Protein AF-A0A2I0TJ57-F1 (afdb_monomer_lite)

pLDDT: mean 82.29, std 13.78, range [36.12, 95.81]

Radius of gyration: 28.77 Å; chains: 1; bounding box: 42×38×89 Å

Structure (mmCIF, N/CA/C/O backbone):
data_AF-A0A2I0TJ57-F1
#
_entry.id   AF-A0A2I0TJ57-F1
#
loop_
_atom_site.group_PDB
_atom_site.id
_atom_site.type_symbol
_atom_site.label_atom_id
_atom_site.label_alt_id
_atom_site.label_comp_id
_atom_site.label_asym_id
_atom_site.label_entity_id
_atom_site.label_seq_id
_atom_site.pdbx_PDB_ins_code
_atom_site.Cartn_x
_atom_site.Cartn_y
_atom_site.Cartn_z
_atom_site.occupancy
_atom_site.B_iso_or_equiv
_atom_site.auth_seq_id
_atom_site.auth_comp_id
_atom_site.auth_asym_id
_atom_site.auth_atom_id
_atom_site.pdbx_PDB_model_num
ATOM 1 N N . MET A 1 1 ? 19.981 -22.351 -11.210 1.00 50.44 1 MET A N 1
ATOM 2 C CA . MET A 1 1 ? 18.811 -22.801 -10.422 1.00 50.44 1 MET A CA 1
ATOM 3 C C . MET A 1 1 ? 18.042 -21.559 -10.002 1.00 50.44 1 MET A C 1
ATOM 5 O O . MET A 1 1 ? 18.719 -20.592 -9.661 1.00 50.44 1 MET A O 1
ATOM 9 N N . PRO A 1 2 ? 16.700 -21.499 -10.079 1.00 77.88 2 PRO A N 1
ATOM 10 C CA . PRO A 1 2 ? 15.999 -20.382 -9.454 1.00 77.88 2 PRO A CA 1
ATOM 11 C C . PRO A 1 2 ? 16.329 -20.376 -7.952 1.00 77.88 2 PRO A C 1
ATOM 13 O O . PRO A 1 2 ? 16.478 -21.439 -7.348 1.00 77.88 2 PRO A O 1
ATOM 16 N N . GLY A 1 3 ? 16.546 -19.184 -7.391 1.00 79.81 3 GLY A N 1
ATOM 17 C CA . GLY A 1 3 ? 16.923 -19.010 -5.988 1.00 79.81 3 GLY A CA 1
ATOM 18 C C . GLY A 1 3 ? 15.803 -19.428 -5.031 1.00 79.81 3 GLY A C 1
ATOM 19 O O . GLY A 1 3 ? 14.625 -19.406 -5.386 1.00 79.81 3 GLY A O 1
ATOM 20 N N . SER A 1 4 ? 16.169 -19.810 -3.808 1.00 82.50 4 SER A N 1
ATOM 21 C CA . SER A 1 4 ? 15.222 -20.106 -2.728 1.00 82.50 4 SER A CA 1
ATOM 22 C C . SER A 1 4 ? 14.415 -18.861 -2.335 1.00 82.50 4 SER A C 1
ATOM 24 O O . SER A 1 4 ? 14.974 -17.772 -2.199 1.00 82.50 4 SER A O 1
ATOM 26 N N . LEU A 1 5 ? 13.108 -19.021 -2.111 1.00 84.62 5 LEU A N 1
ATOM 27 C CA . LEU A 1 5 ? 12.222 -17.936 -1.681 1.00 84.62 5 LEU A CA 1
ATOM 28 C C . LEU A 1 5 ? 12.534 -17.520 -0.235 1.00 84.62 5 LEU A C 1
ATOM 30 O O . LEU A 1 5 ? 12.363 -18.314 0.684 1.00 84.62 5 LEU A O 1
ATOM 34 N N . GLN A 1 6 ? 12.934 -16.264 -0.026 1.00 83.81 6 GLN A N 1
ATOM 35 C CA . GLN A 1 6 ? 13.151 -15.704 1.315 1.00 83.81 6 GLN A CA 1
ATOM 36 C C . GLN A 1 6 ? 11.822 -15.262 1.942 1.00 83.81 6 GLN A C 1
ATOM 38 O O . GLN A 1 6 ? 11.277 -14.221 1.573 1.00 83.81 6 GLN A O 1
ATOM 43 N N . VAL A 1 7 ? 11.274 -16.069 2.847 1.00 89.19 7 VAL A N 1
ATOM 44 C CA . VAL A 1 7 ? 10.024 -15.792 3.577 1.00 89.19 7 VAL A CA 1
ATOM 45 C C . VAL A 1 7 ? 10.370 -15.248 4.973 1.00 89.19 7 VAL A C 1
ATOM 47 O O . VAL A 1 7 ? 11.334 -15.739 5.562 1.00 89.19 7 VAL A O 1
ATOM 50 N N . PRO A 1 8 ? 9.635 -14.247 5.496 1.00 89.38 8 PRO A N 1
ATOM 51 C CA . PRO A 1 8 ? 9.823 -13.759 6.866 1.00 89.38 8 PRO A CA 1
ATOM 52 C C . PRO A 1 8 ? 9.559 -14.851 7.917 1.00 89.38 8 PRO A C 1
ATOM 54 O O . PRO A 1 8 ? 8.902 -15.857 7.634 1.00 89.38 8 PRO A O 1
ATOM 57 N N . SER A 1 9 ? 10.072 -14.650 9.133 1.00 91.62 9 SER A N 1
ATOM 58 C CA . SER A 1 9 ? 9.814 -15.545 10.266 1.00 91.62 9 SER A CA 1
ATOM 59 C C . SER A 1 9 ? 8.370 -15.415 10.767 1.00 91.62 9 SER A C 1
ATOM 61 O O . SER A 1 9 ? 7.706 -14.403 10.546 1.00 91.62 9 SER A O 1
ATOM 63 N N . LEU A 1 10 ? 7.879 -16.443 11.467 1.00 88.12 10 LEU A N 1
ATOM 64 C CA . LEU A 1 10 ? 6.530 -16.437 12.051 1.00 88.12 10 LEU A CA 1
ATOM 65 C C . LEU A 1 10 ? 6.354 -15.320 13.088 1.00 88.12 10 LEU A C 1
ATOM 67 O O . LEU A 1 10 ? 5.301 -14.698 13.141 1.00 88.12 10 LEU A O 1
ATOM 71 N N . GLU A 1 11 ? 7.406 -15.028 13.850 1.00 88.88 11 GLU A N 1
ATOM 72 C CA . GLU A 1 11 ? 7.432 -13.957 14.851 1.00 88.88 11 GLU A CA 1
ATOM 73 C C . GLU A 1 11 ? 7.232 -12.570 14.229 1.00 88.88 11 GLU A C 1
ATOM 75 O O . GLU A 1 11 ? 6.608 -11.706 14.831 1.00 88.88 11 GLU A O 1
ATOM 80 N N . GLU A 1 12 ? 7.725 -12.340 13.006 1.00 85.62 12 GLU A N 1
ATOM 81 C CA . GLU A 1 12 ? 7.520 -11.061 12.320 1.00 85.62 12 GLU A CA 1
ATOM 82 C C . GLU A 1 12 ? 6.064 -10.872 11.861 1.00 85.62 12 GLU A C 1
ATOM 84 O O . GLU A 1 12 ? 5.598 -9.737 11.695 1.00 85.62 12 GLU A O 1
ATOM 89 N N . LEU A 1 13 ? 5.358 -11.982 11.645 1.00 88.50 13 LEU A N 1
ATOM 90 C CA . LEU A 1 13 ? 3.985 -12.008 11.159 1.00 88.50 13 LEU A CA 1
ATOM 91 C C . LEU A 1 13 ? 2.948 -11.987 12.287 1.00 88.50 13 LEU A C 1
ATOM 93 O O . LEU A 1 13 ? 1.782 -11.707 12.014 1.00 88.50 13 LEU A O 1
ATOM 97 N N . ASP A 1 14 ? 3.363 -12.265 13.524 1.00 89.75 14 ASP A N 1
ATOM 98 C CA . ASP A 1 14 ? 2.492 -12.244 14.694 1.00 89.75 14 ASP A CA 1
ATOM 99 C C . ASP A 1 14 ? 2.137 -10.795 15.058 1.00 89.75 14 ASP A C 1
ATOM 101 O O . ASP A 1 14 ? 2.957 -10.011 15.542 1.00 89.75 14 ASP A O 1
ATOM 105 N N . VAL A 1 15 ? 0.903 -10.401 14.747 1.00 90.38 15 VAL A N 1
ATOM 106 C CA . VAL A 1 15 ? 0.368 -9.064 15.013 1.00 90.38 15 VAL A CA 1
ATOM 107 C C . VAL A 1 15 ? -1.047 -9.221 15.554 1.00 90.38 15 VAL A C 1
ATOM 109 O O . VAL A 1 15 ? -1.806 -10.064 15.088 1.00 90.38 15 VAL A O 1
ATOM 112 N N . GLN A 1 16 ? -1.426 -8.378 16.516 1.00 88.62 16 GLN A N 1
ATOM 113 C CA . GLN A 1 16 ? -2.765 -8.399 17.104 1.00 88.62 16 GLN A CA 1
ATOM 114 C C . GLN A 1 16 ? -3.855 -8.212 16.040 1.00 88.62 16 GLN A C 1
ATOM 116 O O . GLN A 1 16 ? -3.903 -7.182 15.377 1.00 88.62 16 GLN A O 1
ATOM 121 N N . GLU A 1 17 ? -4.751 -9.183 15.893 1.00 88.25 17 GLU A N 1
ATOM 122 C CA . GLU A 1 17 ? -5.817 -9.135 14.891 1.00 88.25 17 GLU A CA 1
ATOM 123 C C . GLU A 1 17 ? -6.991 -8.233 15.305 1.00 88.25 17 GLU A C 1
ATOM 125 O O . GLU A 1 17 ? -7.325 -8.093 16.485 1.00 88.25 17 GLU A O 1
ATOM 130 N N . VAL A 1 18 ? -7.678 -7.662 14.311 1.00 86.12 18 VAL A N 1
ATOM 131 C CA . VAL A 1 18 ? -8.936 -6.932 14.511 1.00 86.12 18 VAL A CA 1
ATOM 132 C C . VAL A 1 18 ? -10.098 -7.929 14.485 1.00 86.12 18 VAL A C 1
ATOM 134 O O . VAL A 1 18 ? -10.654 -8.242 13.432 1.00 86.12 18 VAL A O 1
ATOM 137 N N . THR A 1 19 ? -10.478 -8.446 15.652 1.00 83.88 19 THR A N 1
ATOM 138 C CA . THR A 1 19 ? -11.520 -9.477 15.794 1.00 83.88 19 THR A CA 1
ATOM 139 C C . T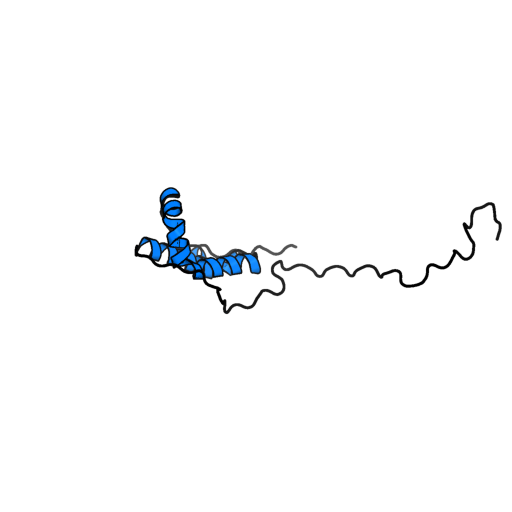HR A 1 19 ? -12.936 -8.888 15.743 1.00 83.88 19 THR A C 1
ATOM 141 O O . THR A 1 19 ? -13.660 -8.868 16.739 1.00 83.88 19 THR A O 1
ATOM 144 N N . VAL A 1 20 ? -13.347 -8.377 14.585 1.00 83.06 20 VAL A N 1
ATOM 145 C CA . VAL A 1 20 ? -14.693 -7.827 14.350 1.00 83.06 20 VAL A CA 1
ATOM 146 C C . VAL A 1 20 ? -15.358 -8.505 13.156 1.00 83.06 20 VAL A C 1
ATOM 148 O O . VAL A 1 20 ? -14.696 -8.992 12.241 1.00 83.06 20 VAL A O 1
ATOM 151 N N . SER A 1 21 ? -16.691 -8.538 13.142 1.00 85.38 21 SER A N 1
ATOM 152 C CA . SER A 1 21 ? -17.426 -9.097 12.009 1.00 85.38 21 SER A CA 1
ATOM 153 C C . SER A 1 21 ? -17.362 -8.173 10.787 1.00 85.38 21 SER A C 1
ATOM 155 O O . SER A 1 21 ? -17.220 -6.951 10.895 1.00 85.38 21 SER A O 1
ATOM 157 N N . SER A 1 22 ? -17.535 -8.750 9.597 1.00 86.06 22 SER A N 1
ATOM 158 C CA . SER A 1 22 ? -17.573 -7.993 8.339 1.00 86.06 22 SER A CA 1
ATOM 159 C C . SER A 1 22 ? -18.683 -6.936 8.312 1.00 86.06 22 SER A C 1
ATOM 161 O O . SER A 1 22 ? -18.507 -5.878 7.709 1.00 86.06 22 SER A O 1
ATOM 163 N N . ALA A 1 23 ? -19.806 -7.185 8.997 1.00 81.31 23 ALA A N 1
ATOM 164 C CA . ALA A 1 23 ? -20.901 -6.228 9.132 1.00 81.31 23 ALA A CA 1
ATOM 165 C C . ALA A 1 23 ? -20.472 -4.966 9.898 1.00 81.31 23 ALA A C 1
ATOM 167 O O . ALA A 1 23 ? -20.749 -3.855 9.446 1.00 81.31 23 ALA A O 1
ATOM 168 N N . VAL A 1 24 ? -19.745 -5.131 11.011 1.00 82.00 24 VAL A N 1
ATOM 169 C CA . VAL A 1 24 ? -19.231 -4.012 11.819 1.00 82.00 24 VAL A CA 1
ATOM 170 C C . VAL A 1 24 ? -18.189 -3.218 11.036 1.00 82.00 24 VAL A C 1
ATOM 172 O O . VAL A 1 24 ? -18.281 -1.994 10.967 1.00 82.00 24 VAL A O 1
ATOM 175 N N . LEU A 1 25 ? -17.254 -3.900 10.368 1.00 85.31 25 LEU A N 1
ATOM 176 C CA . LEU A 1 25 ? -16.260 -3.244 9.510 1.00 85.31 25 LEU A CA 1
ATOM 177 C C . LEU A 1 25 ? -16.912 -2.436 8.394 1.00 85.31 25 LEU A C 1
ATOM 179 O O . LEU A 1 25 ? -16.512 -1.305 8.142 1.00 85.31 25 LEU A O 1
ATOM 183 N N . LYS A 1 26 ? -17.933 -2.996 7.739 1.00 88.12 26 LYS A N 1
ATOM 184 C CA . LYS A 1 26 ? -18.628 -2.314 6.647 1.00 88.12 26 LYS A CA 1
ATOM 185 C C . LYS A 1 26 ? -19.387 -1.083 7.134 1.00 88.12 26 LYS A C 1
ATOM 187 O O . LYS A 1 26 ? -19.336 -0.055 6.467 1.00 88.12 26 LYS A O 1
ATOM 192 N N . ALA A 1 27 ? -20.046 -1.167 8.289 1.00 84.62 27 ALA A N 1
ATOM 193 C CA . ALA A 1 27 ? -20.720 -0.021 8.895 1.00 84.62 27 ALA A CA 1
ATOM 194 C C . ALA A 1 27 ? -19.722 1.084 9.283 1.00 84.62 27 ALA A C 1
ATOM 196 O O . ALA A 1 27 ? -19.977 2.264 9.057 1.00 84.62 27 ALA A O 1
ATOM 197 N N . ALA A 1 28 ? -18.556 0.701 9.806 1.00 84.62 28 ALA A N 1
ATOM 198 C CA . ALA A 1 28 ? -17.519 1.635 10.221 1.00 84.62 28 ALA A CA 1
ATOM 199 C C . ALA A 1 28 ? -16.622 2.136 9.074 1.00 84.62 28 ALA A C 1
ATOM 201 O O . ALA A 1 28 ? -15.887 3.101 9.269 1.00 84.62 28 ALA A O 1
ATOM 202 N N . ALA A 1 29 ? -16.678 1.525 7.884 1.00 88.81 29 ALA A N 1
ATOM 203 C CA . ALA A 1 29 ? -15.739 1.759 6.783 1.00 88.81 29 ALA A CA 1
ATOM 204 C C . ALA A 1 29 ? -15.616 3.235 6.382 1.00 88.81 29 ALA A C 1
ATOM 206 O O . ALA A 1 29 ? -14.513 3.712 6.120 1.00 88.81 29 ALA A O 1
ATOM 207 N N . HIS A 1 30 ? -16.732 3.970 6.374 1.00 87.62 30 HIS A N 1
ATOM 208 C CA . HIS A 1 30 ? -16.735 5.396 6.046 1.00 87.62 30 HIS A CA 1
ATOM 209 C C . HIS A 1 30 ? -15.946 6.230 7.066 1.00 87.62 30 HIS A C 1
ATOM 211 O O . HIS A 1 30 ? -15.159 7.090 6.677 1.00 87.62 30 HIS A O 1
ATOM 217 N N . HIS A 1 31 ? -16.112 5.946 8.359 1.00 85.62 31 HIS A N 1
ATOM 218 C CA . HIS A 1 31 ? -15.424 6.658 9.439 1.00 85.62 31 HIS A CA 1
ATOM 219 C C . HIS A 1 31 ? -13.968 6.208 9.590 1.00 85.62 31 HIS A C 1
ATOM 221 O O . HIS A 1 31 ? -13.068 7.024 9.794 1.00 85.62 31 HIS A O 1
ATOM 227 N N . TYR A 1 32 ? -13.724 4.913 9.418 1.00 88.25 32 TYR A N 1
ATOM 228 C CA . TYR A 1 32 ? -12.389 4.337 9.424 1.00 88.25 32 TYR A CA 1
ATOM 229 C C . TYR A 1 32 ? -11.532 4.912 8.292 1.00 88.25 32 TYR A C 1
ATOM 231 O O . TYR A 1 32 ? -10.405 5.347 8.523 1.00 88.25 32 TYR A O 1
ATOM 239 N N . GLY A 1 33 ? -12.092 4.987 7.080 1.00 88.50 33 GLY A N 1
ATOM 240 C CA . GLY A 1 33 ? -11.411 5.552 5.920 1.00 88.50 33 GLY A CA 1
ATOM 241 C C . GLY A 1 33 ? -11.005 7.009 6.124 1.00 88.50 33 GLY A C 1
ATOM 242 O O . GLY A 1 33 ? -9.948 7.406 5.651 1.00 88.50 33 GLY A O 1
ATOM 243 N N . SER A 1 34 ? -11.793 7.791 6.867 1.00 84.44 34 SER A N 1
ATOM 244 C CA . SER A 1 34 ? -11.439 9.177 7.172 1.00 84.44 34 SER A CA 1
ATOM 245 C C . SER A 1 34 ? -10.372 9.349 8.250 1.00 84.44 34 SER A C 1
ATOM 247 O O . SER A 1 34 ? -9.532 10.233 8.121 1.00 84.44 34 SER A O 1
ATOM 249 N N . GLN A 1 35 ? -10.395 8.533 9.306 1.00 85.75 35 GLN A N 1
ATOM 250 C CA . GLN A 1 35 ? -9.467 8.689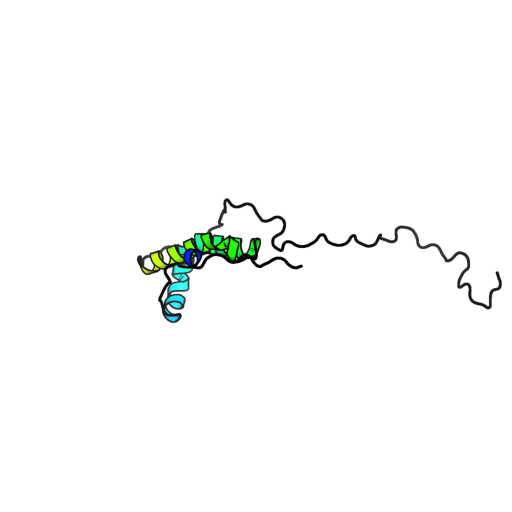 10.433 1.00 85.75 35 GLN A CA 1
ATOM 251 C C . GLN A 1 35 ? -8.114 8.030 10.150 1.00 85.75 35 GLN A C 1
ATOM 253 O O . GLN A 1 35 ? -7.063 8.593 10.447 1.00 85.75 35 GLN A O 1
ATOM 258 N N . CYS A 1 36 ? -8.136 6.862 9.510 1.00 90.75 36 CYS A N 1
ATOM 259 C CA . CYS A 1 36 ? -6.946 6.086 9.176 1.00 90.75 36 CYS A CA 1
ATOM 260 C C . CYS A 1 36 ? -6.491 6.291 7.721 1.00 90.75 36 CYS A C 1
ATOM 262 O O . CYS A 1 36 ? -5.794 5.440 7.172 1.00 90.75 36 CYS A O 1
ATOM 264 N N . ASP A 1 37 ? -6.861 7.405 7.077 1.00 91.06 37 ASP A N 1
ATOM 265 C CA . ASP A 1 37 ? -6.560 7.671 5.660 1.00 91.06 37 ASP A CA 1
ATOM 266 C C . ASP A 1 37 ? -5.054 7.599 5.364 1.00 91.06 37 ASP A C 1
ATOM 268 O O . ASP A 1 37 ? -4.618 6.922 4.433 1.00 91.06 37 ASP A O 1
ATOM 272 N N . ARG A 1 38 ? -4.244 8.253 6.206 1.00 90.81 38 ARG A N 1
ATOM 273 C CA . ARG A 1 38 ? -2.790 8.342 6.032 1.00 90.81 38 ARG A CA 1
ATOM 274 C C . ARG A 1 38 ? -2.100 6.968 6.042 1.00 90.81 38 ARG A C 1
ATOM 276 O O . ARG A 1 38 ? -1.553 6.610 5.001 1.00 90.81 38 ARG A O 1
ATOM 283 N N . PRO A 1 39 ? -2.147 6.167 7.129 1.00 93.81 39 PRO A N 1
ATOM 284 C CA . PRO A 1 39 ? -1.468 4.867 7.153 1.00 93.81 39 PRO A CA 1
ATOM 285 C C . PRO A 1 39 ? -1.998 3.909 6.075 1.00 93.81 39 PRO A C 1
ATOM 287 O O . PRO A 1 39 ? -1.223 3.174 5.464 1.00 93.81 39 PRO A O 1
ATOM 290 N N . ASN A 1 40 ? -3.302 3.959 5.771 1.00 93.94 40 ASN A N 1
ATOM 291 C CA . ASN A 1 40 ? -3.893 3.135 4.717 1.00 93.94 40 ASN A CA 1
ATOM 292 C C . ASN A 1 40 ? -3.341 3.484 3.334 1.00 93.94 40 ASN A C 1
ATOM 294 O O . ASN A 1 40 ? -2.961 2.594 2.574 1.00 93.94 40 ASN A O 1
ATOM 298 N N . LYS A 1 41 ? -3.259 4.773 2.998 1.00 94.25 41 LYS A N 1
ATOM 299 C CA . LYS A 1 41 ? -2.705 5.214 1.716 1.00 94.25 41 LYS A CA 1
ATOM 300 C C . LYS A 1 41 ? -1.218 4.908 1.591 1.00 94.25 41 LYS A C 1
ATOM 302 O O . LYS A 1 41 ? -0.808 4.499 0.513 1.00 94.25 41 LYS A O 1
ATOM 307 N N . GLU A 1 42 ? -0.425 5.040 2.655 1.00 93.62 42 GLU A N 1
ATOM 308 C CA . GLU A 1 42 ? 1.010 4.693 2.632 1.00 93.62 42 GLU A CA 1
ATOM 309 C C . GLU A 1 42 ? 1.242 3.203 2.395 1.00 93.62 42 GLU A C 1
ATOM 311 O O . GLU A 1 42 ? 2.123 2.822 1.619 1.00 93.62 42 GLU A O 1
ATOM 316 N N . PHE A 1 43 ? 0.430 2.353 3.027 1.00 95.81 43 PHE A N 1
ATOM 317 C CA . PHE A 1 43 ? 0.463 0.916 2.787 1.00 95.81 43 PHE A CA 1
ATOM 318 C C . PHE A 1 43 ? 0.058 0.578 1.351 1.00 95.81 43 PHE A C 1
ATOM 320 O O . PHE A 1 43 ? 0.728 -0.212 0.683 1.00 95.81 43 PHE A O 1
ATOM 327 N N . MET A 1 44 ? -1.014 1.198 0.849 1.00 94.12 44 MET A N 1
ATOM 328 C CA . MET A 1 44 ? -1.467 0.966 -0.520 1.00 94.12 44 MET A CA 1
ATOM 329 C C . MET A 1 44 ? -0.433 1.448 -1.540 1.00 94.12 44 MET A C 1
ATOM 331 O O . MET A 1 44 ? -0.129 0.699 -2.463 1.00 94.12 44 MET A O 1
ATOM 335 N N . LEU A 1 45 ? 0.153 2.635 -1.357 1.00 93.56 45 LEU A N 1
ATOM 336 C CA . LEU A 1 45 ? 1.250 3.145 -2.187 1.00 93.56 45 LEU A CA 1
ATOM 337 C C . LEU A 1 45 ? 2.428 2.167 -2.196 1.00 93.56 45 LEU A C 1
ATOM 339 O O . LEU A 1 45 ? 2.809 1.716 -3.271 1.00 93.56 45 LEU A O 1
ATOM 343 N N . CYS A 1 46 ? 2.901 1.726 -1.024 1.00 94.00 46 CYS A N 1
ATOM 344 C CA . CYS A 1 46 ? 3.965 0.718 -0.927 1.00 94.00 46 CYS A CA 1
ATOM 345 C C . CYS A 1 46 ? 3.650 -0.532 -1.742 1.00 94.00 46 CYS A C 1
ATOM 347 O O . CYS A 1 46 ? 4.447 -0.988 -2.558 1.00 94.00 46 CYS A O 1
ATOM 349 N N . ARG A 1 47 ? 2.449 -1.082 -1.544 1.00 94.25 47 ARG A N 1
ATOM 350 C CA . ARG A 1 47 ? 2.035 -2.319 -2.197 1.00 94.25 47 ARG A CA 1
ATOM 351 C C . ARG A 1 47 ? 1.970 -2.164 -3.715 1.00 94.25 47 ARG A C 1
ATOM 353 O O . ARG A 1 47 ? 2.310 -3.104 -4.431 1.00 94.25 47 ARG A O 1
ATOM 360 N N . TRP A 1 48 ? 1.514 -1.014 -4.204 1.00 91.62 48 TRP A N 1
ATOM 361 C CA . TRP A 1 48 ? 1.416 -0.730 -5.636 1.00 91.62 48 TRP A CA 1
ATOM 362 C C . TRP A 1 48 ? 2.774 -0.448 -6.280 1.00 91.62 48 TRP A C 1
ATOM 364 O O . TRP A 1 48 ? 2.994 -0.853 -7.424 1.00 91.62 48 TRP A O 1
ATOM 374 N N . GLU A 1 49 ? 3.668 0.222 -5.559 1.00 90.25 49 GLU A N 1
ATOM 375 C CA . GLU A 1 49 ? 5.004 0.579 -6.026 1.00 90.25 49 GLU A CA 1
ATOM 376 C C . GLU A 1 49 ? 5.948 -0.617 -5.991 1.00 90.25 49 GLU A C 1
ATOM 378 O O . GLU A 1 49 ? 6.501 -0.973 -7.026 1.00 90.25 49 GLU A O 1
ATOM 383 N N . GLU A 1 50 ? 6.105 -1.269 -4.838 1.00 89.19 50 GLU A N 1
ATOM 384 C CA . GLU A 1 50 ? 7.063 -2.363 -4.652 1.00 89.19 50 GLU A CA 1
ATOM 385 C C . GLU A 1 50 ? 6.553 -3.702 -5.176 1.00 89.19 50 GLU A C 1
ATOM 387 O O . GLU A 1 50 ? 7.352 -4.529 -5.601 1.00 89.19 50 GLU A O 1
ATOM 392 N N . LYS A 1 51 ? 5.233 -3.928 -5.151 1.00 89.75 51 LYS A N 1
ATOM 393 C CA . LYS A 1 51 ? 4.555 -5.139 -5.664 1.00 89.75 51 LYS A CA 1
ATOM 394 C C . LYS A 1 51 ? 4.929 -6.454 -4.971 1.00 89.75 51 LYS A C 1
ATOM 396 O O . LYS A 1 51 ? 4.362 -7.494 -5.303 1.00 89.75 51 LYS A O 1
ATOM 401 N N . ASP A 1 52 ? 5.769 -6.385 -3.943 1.00 88.81 52 ASP A N 1
ATOM 402 C CA . ASP A 1 52 ? 6.119 -7.473 -3.038 1.00 88.81 52 ASP A CA 1
ATOM 403 C C . ASP A 1 52 ? 5.514 -7.222 -1.644 1.00 88.81 52 ASP A C 1
ATOM 405 O O . ASP A 1 52 ? 5.905 -6.273 -0.963 1.00 88.81 52 ASP A O 1
ATOM 409 N N . PRO A 1 53 ? 4.621 -8.087 -1.128 1.00 89.75 53 PRO A N 1
ATOM 410 C CA . PRO A 1 53 ? 3.973 -7.848 0.165 1.00 89.75 53 PRO A CA 1
ATOM 411 C C . PRO A 1 53 ? 4.928 -7.942 1.366 1.00 89.75 53 PRO A C 1
ATOM 413 O O . PRO A 1 53 ? 4.629 -7.401 2.424 1.00 89.75 53 PRO A O 1
ATOM 416 N N . ARG A 1 54 ? 6.075 -8.621 1.217 1.00 90.75 54 ARG A N 1
ATOM 417 C CA . ARG A 1 54 ? 7.050 -8.843 2.302 1.00 90.75 54 ARG A CA 1
ATOM 418 C C . ARG A 1 54 ? 7.761 -7.557 2.726 1.00 90.75 54 ARG A C 1
ATOM 420 O O . ARG A 1 54 ? 8.106 -7.408 3.890 1.00 90.75 54 ARG A O 1
ATOM 427 N N . LYS A 1 55 ? 7.974 -6.637 1.786 1.00 90.19 55 LYS A N 1
ATOM 428 C CA . LYS A 1 55 ? 8.665 -5.367 2.034 1.00 90.19 55 LYS A CA 1
ATOM 429 C C . LYS A 1 55 ? 7.742 -4.347 2.727 1.00 90.19 55 LYS A C 1
ATOM 431 O O . LYS A 1 55 ? 8.201 -3.604 3.588 1.00 90.19 55 LYS A O 1
ATOM 436 N N . CYS A 1 56 ? 6.430 -4.437 2.477 1.00 93.81 56 CYS A N 1
ATOM 437 C CA . CYS A 1 56 ? 5.397 -3.555 3.039 1.00 93.81 56 CYS A CA 1
ATOM 438 C C . CYS A 1 56 ? 4.816 -3.988 4.408 1.00 93.81 56 CYS A C 1
ATOM 440 O O . CYS A 1 56 ? 3.748 -3.515 4.813 1.00 93.81 56 CYS A O 1
ATOM 442 N N . LEU A 1 57 ? 5.445 -4.933 5.123 1.00 93.00 57 LEU A N 1
ATOM 443 C CA . LEU A 1 57 ? 4.905 -5.451 6.393 1.00 93.00 57 LEU A CA 1
ATOM 444 C C . LEU A 1 57 ? 4.897 -4.398 7.509 1.00 93.00 57 LEU A C 1
ATOM 446 O O . LEU A 1 57 ? 4.037 -4.427 8.389 1.00 93.00 57 LEU A O 1
ATOM 450 N N . ARG A 1 58 ? 5.834 -3.444 7.478 1.00 91.88 58 ARG A N 1
ATOM 451 C CA . ARG A 1 58 ? 5.923 -2.371 8.480 1.00 91.88 58 ARG A CA 1
ATOM 452 C C . ARG A 1 58 ? 4.720 -1.438 8.405 1.00 91.88 58 ARG A C 1
ATOM 454 O O . ARG A 1 58 ? 4.124 -1.128 9.429 1.00 91.88 58 ARG A O 1
ATOM 461 N N . GLU A 1 59 ? 4.336 -1.052 7.200 1.00 93.25 59 GLU A N 1
ATOM 462 C CA . GLU A 1 59 ? 3.173 -0.216 6.923 1.00 93.25 59 GLU A CA 1
ATOM 463 C C . GLU A 1 59 ? 1.880 -0.981 7.223 1.00 93.25 59 GLU A C 1
ATOM 465 O O . GLU A 1 59 ? 0.947 -0.423 7.793 1.00 93.25 59 GLU A O 1
ATOM 470 N N . GLY A 1 60 ? 1.848 -2.289 6.938 1.00 94.31 60 GLY A N 1
ATOM 471 C CA . GLY A 1 60 ? 0.734 -3.157 7.327 1.00 94.31 60 GLY A CA 1
ATOM 472 C C . GLY A 1 60 ? 0.495 -3.175 8.843 1.00 94.31 60 GLY A C 1
ATOM 473 O O . GLY A 1 60 ? -0.650 -3.100 9.290 1.00 94.31 60 GLY A O 1
ATOM 474 N N . ARG A 1 61 ? 1.566 -3.183 9.651 1.00 94.25 61 ARG A N 1
ATOM 475 C CA . ARG A 1 61 ? 1.467 -3.064 11.118 1.00 94.25 61 ARG A CA 1
ATOM 476 C C . ARG A 1 61 ? 0.879 -1.721 11.556 1.00 94.25 61 ARG A C 1
ATOM 478 O O . ARG A 1 61 ? 0.060 -1.699 12.469 1.00 94.25 61 ARG A O 1
ATOM 485 N N . GLN A 1 62 ? 1.234 -0.626 10.886 1.00 93.44 62 GLN A N 1
ATOM 486 C CA . GLN A 1 62 ? 0.682 0.703 11.185 1.00 93.44 62 GLN A CA 1
ATOM 487 C C . GLN A 1 62 ? -0.811 0.802 10.848 1.00 93.44 62 GLN A C 1
ATOM 489 O O . GLN A 1 62 ? -1.580 1.385 11.611 1.00 93.44 62 GLN A O 1
ATOM 494 N N . VAL A 1 63 ? -1.241 0.194 9.738 1.00 94.81 63 VAL A N 1
ATOM 495 C CA . VAL A 1 63 ? -2.666 0.083 9.381 1.00 94.81 63 VAL A CA 1
ATOM 496 C C . VAL A 1 63 ? -3.440 -0.672 10.458 1.00 94.81 63 VAL A C 1
ATOM 498 O O . VAL A 1 63 ? -4.504 -0.221 10.889 1.00 94.81 63 VAL A O 1
ATOM 501 N N . ASN A 1 64 ? -2.889 -1.796 10.916 1.00 93.38 64 ASN A N 1
ATOM 502 C CA . ASN A 1 64 ? -3.513 -2.618 11.943 1.00 93.38 64 ASN A CA 1
ATOM 503 C C . ASN A 1 64 ? -3.597 -1.882 13.291 1.00 93.38 64 ASN A C 1
ATOM 505 O O . ASN A 1 64 ? -4.653 -1.843 13.920 1.00 93.38 64 ASN A O 1
ATOM 509 N N . GLN A 1 65 ? -2.521 -1.199 13.686 1.00 91.38 65 GLN A N 1
ATOM 510 C CA . GLN A 1 65 ? -2.514 -0.353 14.876 1.00 91.38 65 GLN A CA 1
ATOM 511 C C . GLN A 1 65 ? -3.592 0.740 14.802 1.00 91.38 65 GLN A C 1
ATOM 513 O O . GLN A 1 65 ? -4.365 0.893 15.746 1.00 91.38 65 GLN A O 1
ATOM 518 N N . CYS A 1 66 ? -3.704 1.442 13.668 1.00 91.56 66 CYS A N 1
ATOM 519 C CA . CYS A 1 66 ? -4.729 2.472 13.490 1.00 91.56 66 CYS A CA 1
ATOM 520 C C . CYS A 1 66 ? -6.147 1.893 13.575 1.00 91.56 66 CYS A C 1
ATOM 522 O O . CYS A 1 66 ? -7.028 2.498 14.177 1.00 91.56 66 CYS A O 1
ATOM 524 N N . ALA A 1 67 ? -6.379 0.697 13.022 1.00 90.06 67 ALA A N 1
ATOM 525 C CA . ALA A 1 67 ? -7.668 0.020 13.134 1.00 90.06 67 ALA A CA 1
ATOM 526 C C . ALA A 1 67 ? -8.019 -0.330 14.589 1.00 90.06 67 ALA A C 1
ATOM 528 O O . ALA A 1 67 ? -9.143 -0.079 15.021 1.00 90.06 67 ALA A O 1
ATOM 529 N N . LEU A 1 68 ? -7.065 -0.852 15.363 1.00 89.19 68 LEU A N 1
ATOM 530 C CA . LEU A 1 68 ? -7.274 -1.165 16.780 1.00 89.19 68 LEU A CA 1
ATOM 531 C C . LEU A 1 68 ? -7.551 0.090 17.616 1.00 89.19 68 LEU A C 1
ATOM 533 O O . LEU A 1 68 ? -8.422 0.066 18.483 1.00 89.19 68 LEU A O 1
ATOM 537 N N . GLU A 1 69 ? -6.837 1.185 17.361 1.00 86.94 69 GLU A N 1
ATOM 538 C CA . GLU A 1 69 ? -7.071 2.473 18.023 1.00 86.94 69 GLU A CA 1
ATOM 539 C C . GLU A 1 69 ? -8.433 3.071 17.636 1.00 86.94 69 GLU A C 1
ATOM 541 O O . GLU A 1 69 ? -9.176 3.521 18.508 1.00 86.94 69 GLU A O 1
ATOM 546 N N . PHE A 1 70 ? -8.818 2.985 16.361 1.00 86.19 70 PHE A N 1
ATOM 547 C CA . PHE A 1 70 ? -10.117 3.443 15.864 1.00 86.19 70 PHE A CA 1
ATOM 548 C C . PHE A 1 70 ? -11.290 2.722 16.546 1.00 86.19 70 PHE A C 1
ATOM 550 O O . PHE A 1 70 ? -12.232 3.360 17.013 1.00 86.19 70 PHE A O 1
ATOM 557 N N . PHE A 1 71 ? -11.226 1.392 16.667 1.00 84.44 71 PHE A N 1
ATOM 558 C CA . PHE A 1 71 ? -12.269 0.627 17.361 1.00 84.44 71 PHE A CA 1
ATOM 559 C C . PHE A 1 71 ? -12.241 0.804 18.891 1.00 84.44 71 PHE A C 1
ATOM 561 O O . PHE A 1 71 ? -13.201 0.423 19.558 1.00 84.44 71 PHE A O 1
ATOM 568 N N . ARG A 1 72 ? -11.181 1.407 19.452 1.00 80.25 72 ARG A N 1
ATOM 569 C CA . ARG A 1 72 ? -11.081 1.786 20.873 1.00 80.25 72 ARG A CA 1
ATOM 570 C C . ARG A 1 72 ? -11.622 3.191 21.167 1.00 80.25 72 ARG A C 1
ATOM 572 O O . ARG A 1 72 ? -12.188 3.392 22.237 1.00 80.25 72 ARG A O 1
ATOM 579 N N . CYS A 1 73 ? -11.464 4.140 20.245 1.00 63.03 73 CYS A N 1
ATOM 580 C CA . CYS A 1 73 ? -11.816 5.553 20.418 1.00 63.03 73 CYS A CA 1
ATOM 581 C C . CYS A 1 73 ? -12.855 6.000 19.373 1.00 63.03 73 CYS A C 1
ATOM 583 O O . CYS A 1 73 ? -12.512 6.536 18.326 1.00 63.03 73 CYS A O 1
ATOM 585 N N . THR A 1 74 ? -14.148 5.817 19.635 1.00 55.59 74 THR A N 1
ATOM 586 C CA . THR A 1 74 ? -15.212 6.263 18.716 1.00 55.59 74 THR A CA 1
ATOM 587 C C . THR A 1 74 ? -15.594 7.739 18.914 1.00 55.59 74 THR A C 1
ATOM 589 O O . THR A 1 74 ? -16.526 8.002 19.667 1.00 55.59 74 THR A O 1
ATOM 592 N N . THR A 1 75 ? -14.946 8.679 18.206 1.00 41.41 75 THR A N 1
ATOM 593 C CA . THR A 1 75 ? -15.493 10.003 17.783 1.00 41.41 75 THR A CA 1
ATOM 594 C C . THR A 1 75 ? -14.677 10.612 16.618 1.00 41.41 75 THR A C 1
ATOM 596 O O . THR A 1 75 ? -13.555 10.191 16.362 1.00 41.41 75 THR A O 1
ATOM 599 N N . VAL A 1 76 ? -15.279 11.517 15.828 1.00 41.69 76 VAL A N 1
ATOM 600 C CA . VAL A 1 76 ? -15.087 11.681 14.361 1.00 41.69 76 VAL A CA 1
ATOM 601 C C . VAL A 1 76 ? -14.636 13.090 13.953 1.00 41.69 76 VAL A C 1
ATOM 603 O O . VAL A 1 76 ? -15.189 14.010 14.532 1.00 41.69 76 VAL A O 1
ATOM 606 N N . GLU A 1 77 ? -13.787 13.233 12.908 1.00 40.06 77 GLU A N 1
ATOM 607 C CA . GLU A 1 77 ? -13.854 14.225 11.789 1.00 40.06 77 GLU A CA 1
ATOM 608 C C . GLU A 1 77 ? -12.979 13.775 10.575 1.00 40.06 77 GLU A C 1
ATOM 610 O O . GLU A 1 77 ? -12.108 12.921 10.740 1.00 40.06 77 GLU A O 1
ATOM 615 N N . ALA A 1 78 ? -13.227 14.290 9.349 1.00 45.56 78 ALA A N 1
ATOM 616 C CA . ALA A 1 78 ? -12.719 13.736 8.072 1.00 45.56 78 ALA A CA 1
ATOM 617 C C . ALA A 1 78 ? -12.337 14.769 6.981 1.00 45.56 78 ALA A C 1
ATOM 619 O O . ALA A 1 78 ? -13.165 15.612 6.636 1.00 45.56 78 ALA A O 1
ATOM 620 N N . GLN A 1 79 ? -11.160 14.622 6.339 1.00 36.12 79 GLN A N 1
ATOM 621 C CA . GLN A 1 79 ? -10.766 15.294 5.075 1.00 36.12 79 GLN A CA 1
ATOM 622 C C . GLN A 1 79 ? -9.792 14.438 4.228 1.00 36.12 79 GLN A C 1
ATOM 624 O O . GLN A 1 79 ? -9.076 13.592 4.754 1.00 36.12 79 GLN A O 1
ATOM 629 N N . VAL A 1 80 ? -9.745 14.669 2.906 1.00 39.31 80 VAL A N 1
ATOM 630 C CA . VAL A 1 80 ? -8.889 13.934 1.947 1.00 39.31 80 VAL A CA 1
ATOM 631 C C . VAL A 1 80 ? -7.455 14.468 1.965 1.00 39.31 80 VAL A C 1
ATOM 633 O O . VAL A 1 80 ? -7.229 15.637 1.655 1.00 39.31 80 VAL A O 1
ATOM 636 N N . THR A 1 81 ? -6.474 13.599 2.235 1.00 48.75 81 THR A N 1
ATOM 637 C CA . THR A 1 81 ? -5.057 14.003 2.300 1.00 48.75 81 THR A CA 1
ATOM 638 C C . THR A 1 81 ? -4.213 13.449 1.145 1.00 48.75 81 THR A C 1
ATOM 640 O O . THR A 1 81 ? -4.402 12.314 0.690 1.00 48.75 81 THR A O 1
ATOM 643 N N . LYS A 1 82 ? -3.279 14.274 0.646 1.00 48.16 82 LYS A N 1
ATOM 644 C CA . LYS A 1 82 ? -2.135 13.836 -0.170 1.00 48.16 82 LYS A CA 1
ATOM 645 C C . LYS A 1 82 ? -1.073 13.319 0.791 1.00 48.16 82 LYS A C 1
ATOM 647 O O . LYS A 1 82 ? -0.698 14.047 1.708 1.00 48.16 82 LYS A O 1
ATOM 652 N N . VAL A 1 83 ? -0.598 12.095 0.587 1.00 55.22 83 VAL A N 1
ATOM 653 C CA . VAL A 1 83 ? 0.352 11.476 1.511 1.00 55.22 83 VAL A CA 1
ATOM 654 C C . VAL A 1 83 ? 1.765 11.575 0.962 1.00 55.22 83 VAL A C 1
ATOM 656 O O . VAL A 1 83 ? 2.021 11.216 -0.184 1.00 55.22 83 VAL A O 1
ATOM 659 N N . LYS A 1 84 ? 2.665 12.121 1.778 1.00 58.34 84 LYS A N 1
ATOM 660 C CA . LYS A 1 84 ? 4.082 12.276 1.467 1.00 58.34 84 LYS A CA 1
ATOM 661 C C . LYS A 1 84 ? 4.836 11.181 2.214 1.00 58.34 84 LYS A C 1
ATOM 663 O O . LYS A 1 84 ? 4.867 11.206 3.437 1.00 58.34 84 LYS A O 1
ATOM 668 N N . THR A 1 85 ? 5.399 10.227 1.485 1.00 70.94 85 THR A N 1
ATOM 669 C CA . THR A 1 85 ? 6.210 9.138 2.041 1.00 70.94 85 THR A CA 1
ATOM 670 C C . THR A 1 85 ? 7.694 9.490 1.968 1.00 70.94 85 THR A C 1
ATOM 672 O O . THR A 1 85 ? 8.151 10.000 0.948 1.00 70.94 85 THR A O 1
ATOM 675 N N . ASP A 1 86 ? 8.460 9.177 3.016 1.00 76.50 86 ASP A N 1
ATOM 676 C CA . ASP A 1 86 ? 9.918 9.409 3.056 1.00 76.50 86 ASP A CA 1
ATOM 677 C C . ASP A 1 86 ? 10.732 8.324 2.319 1.00 76.50 86 ASP A C 1
ATOM 679 O O . ASP A 1 86 ? 11.951 8.429 2.180 1.00 76.50 86 ASP A O 1
ATOM 683 N N . ARG A 1 87 ? 10.071 7.256 1.851 1.00 70.88 87 ARG A N 1
ATOM 684 C CA . ARG A 1 87 ? 10.710 6.147 1.133 1.00 70.88 87 ARG A CA 1
ATOM 685 C C . ARG A 1 87 ? 10.978 6.511 -0.334 1.00 70.88 87 ARG A C 1
ATOM 687 O O . ARG A 1 87 ? 10.121 7.137 -0.959 1.00 70.88 87 ARG A O 1
ATOM 694 N N . PRO A 1 88 ? 12.132 6.110 -0.899 1.00 81.00 88 PRO A N 1
ATOM 695 C CA . PRO A 1 88 ? 12.419 6.317 -2.312 1.00 81.00 88 PRO A CA 1
ATOM 696 C C . PRO A 1 88 ? 11.580 5.377 -3.188 1.00 81.00 88 PRO A C 1
ATOM 698 O O . PRO A 1 88 ? 11.429 4.197 -2.877 1.00 81.00 88 PRO A O 1
ATOM 701 N N . MET A 1 89 ? 11.080 5.902 -4.309 1.00 71.88 89 MET A N 1
ATOM 702 C CA . MET A 1 89 ? 10.363 5.126 -5.325 1.00 71.88 89 MET A CA 1
ATOM 703 C C . MET A 1 89 ? 11.261 3.992 -5.862 1.00 71.88 89 MET A C 1
ATOM 705 O O . MET A 1 89 ? 12.420 4.258 -6.203 1.00 71.88 89 MET A O 1
ATOM 709 N N . PRO A 1 90 ? 10.768 2.745 -5.990 1.00 79.69 90 PRO A N 1
ATOM 710 C CA . PRO A 1 90 ? 11.566 1.653 -6.533 1.00 79.69 90 PRO A CA 1
ATOM 711 C C . PRO A 1 90 ? 11.818 1.847 -8.034 1.00 79.69 90 PRO A C 1
ATOM 713 O O . PRO A 1 90 ? 10.886 1.977 -8.824 1.00 79.69 90 PRO A O 1
ATOM 716 N N . GLU A 1 91 ? 13.085 1.795 -8.447 1.00 83.81 91 GLU A N 1
ATOM 717 C CA . GLU A 1 91 ? 13.491 1.952 -9.853 1.00 83.81 91 GLU A CA 1
ATOM 718 C C . GLU A 1 91 ? 13.001 0.788 -10.741 1.00 83.81 91 GLU A C 1
ATOM 720 O O . GLU A 1 91 ? 12.634 0.978 -11.899 1.00 83.81 91 GLU A O 1
ATOM 725 N N . ASN A 1 92 ? 12.931 -0.431 -10.188 1.00 83.31 92 ASN A N 1
ATOM 726 C CA . ASN A 1 92 ? 12.405 -1.619 -10.866 1.00 83.31 92 ASN A CA 1
ATOM 727 C C . ASN A 1 92 ? 11.685 -2.547 -9.877 1.00 83.31 92 ASN A C 1
ATOM 729 O O . ASN A 1 92 ? 12.279 -3.471 -9.321 1.00 83.31 92 ASN A O 1
ATOM 733 N N . ALA A 1 93 ? 10.387 -2.311 -9.696 1.00 82.50 93 ALA A N 1
ATOM 734 C CA . ALA A 1 93 ? 9.523 -3.060 -8.780 1.00 82.50 93 ALA A CA 1
ATOM 735 C C . ALA A 1 93 ? 9.516 -4.579 -9.016 1.00 82.50 93 ALA A C 1
ATOM 737 O O . ALA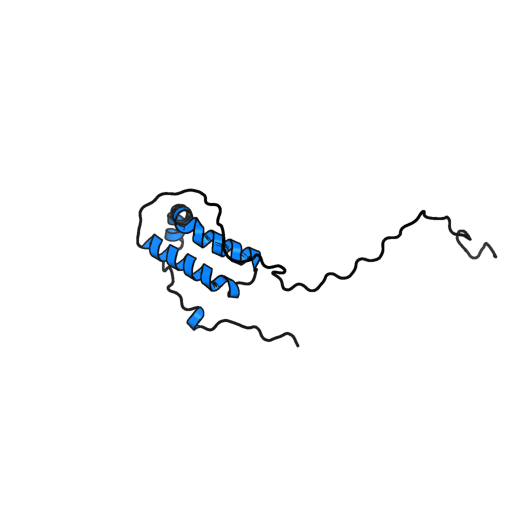 A 1 93 ? 9.525 -5.368 -8.083 1.00 82.50 93 ALA A O 1
ATOM 738 N N . TYR A 1 94 ? 9.508 -4.998 -10.282 1.00 80.56 94 TYR A N 1
ATOM 739 C CA . TYR A 1 94 ? 9.342 -6.405 -10.653 1.00 80.56 94 TYR A CA 1
ATOM 740 C C . TYR A 1 94 ? 10.660 -7.166 -10.788 1.00 80.56 94 TYR A C 1
ATOM 742 O O . TYR A 1 94 ? 10.647 -8.323 -11.207 1.00 80.56 94 TYR A O 1
ATOM 750 N N . HIS A 1 95 ? 11.799 -6.516 -10.530 1.00 83.94 95 HIS A N 1
ATOM 751 C CA . HIS A 1 95 ? 13.116 -7.071 -10.844 1.00 83.94 95 HIS A CA 1
ATOM 752 C C . HIS A 1 95 ? 13.182 -7.598 -12.295 1.00 83.94 95 HIS A C 1
ATOM 754 O O . HIS A 1 95 ? 13.711 -8.674 -12.584 1.00 83.94 95 HIS A O 1
ATOM 760 N N . SER A 1 96 ? 12.596 -6.824 -13.217 1.00 86.69 96 SER A N 1
ATOM 761 C CA . SER A 1 96 ? 12.509 -7.160 -14.641 1.00 86.69 96 SER A CA 1
ATOM 762 C C . SER A 1 96 ? 13.899 -7.229 -15.264 1.00 86.69 96 SER A C 1
ATOM 764 O O . SER A 1 96 ? 14.757 -6.401 -14.954 1.00 86.69 96 SER A O 1
ATOM 766 N N . ARG A 1 97 ? 14.104 -8.171 -16.188 1.00 87.31 97 ARG A N 1
ATOM 767 C CA . ARG A 1 97 ? 15.309 -8.199 -17.028 1.00 87.31 97 ARG A CA 1
ATOM 768 C C . ARG A 1 97 ? 15.308 -7.014 -18.006 1.00 87.31 97 ARG A C 1
ATOM 770 O O . ARG A 1 97 ? 14.226 -6.522 -18.338 1.00 87.31 97 ARG A O 1
ATOM 777 N N . PRO A 1 98 ? 16.483 -6.587 -18.506 1.00 89.81 98 PRO A N 1
ATOM 778 C CA . PRO A 1 98 ? 16.555 -5.603 -19.578 1.00 89.81 98 PRO A CA 1
ATOM 779 C C . PRO A 1 98 ? 15.708 -6.039 -20.775 1.00 89.81 98 PRO A C 1
ATOM 781 O O . PRO A 1 98 ? 15.683 -7.221 -21.134 1.00 89.81 98 PRO A O 1
ATOM 784 N N . ARG A 1 99 ? 15.004 -5.083 -21.386 1.00 88.56 99 ARG A N 1
ATOM 785 C CA . ARG A 1 99 ? 14.297 -5.326 -22.646 1.00 88.56 99 ARG A CA 1
ATOM 786 C C . ARG A 1 99 ? 15.336 -5.680 -23.728 1.00 88.56 99 ARG A C 1
ATOM 788 O O . ARG A 1 99 ? 16.383 -5.036 -23.752 1.00 88.56 99 ARG A O 1
ATOM 795 N N . PRO A 1 100 ? 15.063 -6.651 -24.619 1.00 92.44 100 PRO A N 1
ATOM 796 C CA . PRO A 1 100 ? 15.904 -6.889 -25.790 1.00 92.44 100 PRO A CA 1
ATOM 797 C C . PRO A 1 100 ? 16.051 -5.625 -26.640 1.00 92.44 100 PRO A C 1
ATOM 799 O O . PRO A 1 100 ? 15.120 -4.816 -26.712 1.00 92.44 100 PRO A O 1
ATOM 802 N N . GLU A 1 101 ? 17.194 -5.468 -27.301 1.00 92.19 101 GLU A N 1
ATOM 803 C CA . GLU A 1 101 ? 17.393 -4.353 -28.224 1.00 92.19 101 GLU A CA 1
ATOM 804 C C . GLU A 1 101 ? 16.384 -4.434 -29.384 1.00 92.19 101 GLU A C 1
ATOM 806 O O . GLU A 1 101 ? 16.107 -5.531 -29.886 1.00 92.19 101 GLU A O 1
ATOM 811 N N . P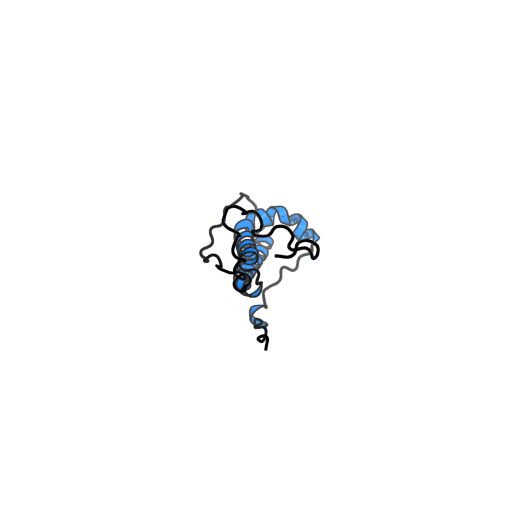RO A 1 102 ? 15.771 -3.305 -29.786 1.00 93.31 102 PRO A N 1
ATOM 812 C CA . PRO A 1 102 ? 14.869 -3.289 -30.925 1.00 93.31 102 PRO A CA 1
ATOM 813 C C . PRO A 1 102 ? 15.641 -3.603 -32.208 1.00 93.31 102 PRO A C 1
ATOM 815 O O . PRO A 1 102 ? 16.799 -3.218 -32.363 1.00 93.31 102 PRO A O 1
ATOM 818 N N . ASN A 1 103 ? 14.978 -4.268 -33.154 1.00 91.81 103 ASN A N 1
ATOM 819 C CA . ASN A 1 103 ? 15.554 -4.448 -34.483 1.00 91.81 103 ASN A CA 1
ATOM 820 C C . ASN A 1 103 ? 15.822 -3.071 -35.117 1.00 91.81 103 ASN A C 1
ATOM 822 O O . ASN A 1 103 ? 15.003 -2.161 -34.938 1.00 91.81 103 ASN A O 1
ATOM 826 N N . PRO A 1 104 ? 16.927 -2.908 -35.865 1.00 92.62 104 PRO A N 1
ATOM 827 C CA . PRO A 1 104 ? 17.235 -1.640 -36.509 1.00 92.62 104 PRO A CA 1
ATOM 828 C C . PRO A 1 104 ? 16.114 -1.252 -37.490 1.00 92.62 104 PRO A C 1
ATOM 830 O O . PRO A 1 104 ? 15.635 -2.116 -38.236 1.00 92.62 104 PRO A O 1
ATOM 833 N N . PRO A 1 105 ? 15.674 0.020 -37.506 1.00 90.19 105 PRO A N 1
ATOM 834 C CA . PRO A 1 105 ? 14.722 0.494 -38.500 1.00 90.19 105 PRO A CA 1
ATOM 835 C C . PRO A 1 105 ? 15.355 0.468 -39.898 1.00 90.19 105 PRO A C 1
ATOM 837 O O . PRO A 1 105 ? 16.561 0.651 -40.063 1.00 90.19 105 PRO A O 1
ATOM 840 N N . ILE A 1 106 ? 14.533 0.244 -40.923 1.00 88.25 106 ILE A N 1
ATOM 841 C CA . ILE A 1 106 ? 14.969 0.376 -42.316 1.00 88.25 106 ILE A CA 1
ATOM 842 C C . ILE A 1 106 ? 14.964 1.871 -42.639 1.00 88.25 106 ILE A C 1
ATOM 844 O O . ILE A 1 106 ? 13.905 2.455 -42.860 1.00 88.25 106 ILE A O 1
ATOM 848 N N . GLU A 1 107 ? 16.140 2.491 -42.631 1.00 84.88 107 GLU A N 1
ATOM 849 C CA . GLU A 1 107 ? 16.317 3.906 -42.963 1.00 84.88 107 GLU A CA 1
ATOM 850 C C . GLU A 1 107 ? 16.856 4.057 -44.393 1.00 84.88 107 GLU A C 1
ATOM 852 O O . GLU A 1 107 ? 17.856 3.443 -44.767 1.00 84.88 107 GLU A O 1
ATOM 857 N N . GLY A 1 108 ? 16.176 4.871 -45.206 1.00 84.50 108 GLY A N 1
ATOM 858 C CA . GLY A 1 108 ? 16.548 5.172 -46.592 1.00 84.50 108 GLY A CA 1
ATOM 859 C C . GLY A 1 108 ? 15.375 5.077 -47.572 1.00 84.50 108 GLY A C 1
ATOM 860 O O . GLY A 1 108 ? 14.377 4.406 -47.315 1.00 84.50 108 GLY A O 1
ATOM 861 N N . GLU A 1 109 ? 15.488 5.755 -48.715 1.00 83.31 109 GLU A N 1
ATOM 862 C CA . GLU A 1 109 ? 14.507 5.618 -49.795 1.00 83.31 109 GLU A CA 1
ATOM 863 C C . GLU A 1 109 ? 14.561 4.205 -50.390 1.00 83.31 109 GLU A C 1
ATOM 865 O O . GLU A 1 109 ? 15.633 3.690 -50.728 1.00 83.31 109 GLU 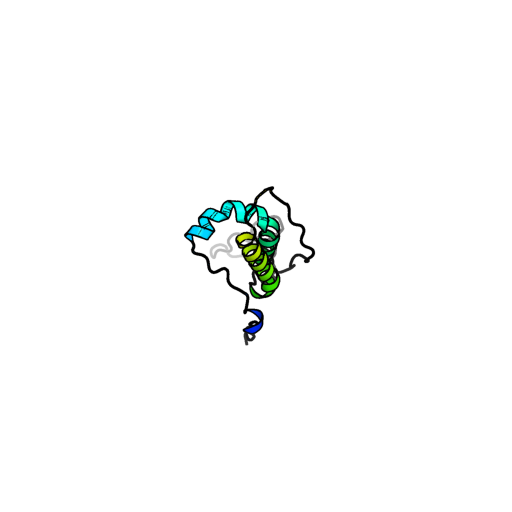A O 1
ATOM 870 N N . LEU A 1 110 ? 13.391 3.580 -50.542 1.00 88.3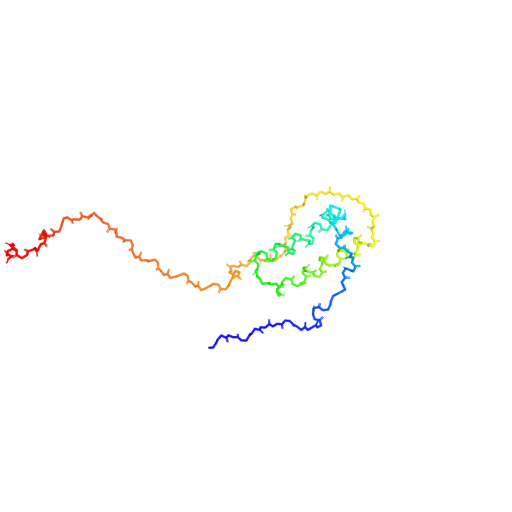1 110 LEU A N 1
ATOM 871 C CA . LEU A 1 110 ? 13.265 2.275 -51.181 1.00 88.31 110 LEU A CA 1
ATOM 872 C C . LEU A 1 110 ? 13.618 2.405 -52.666 1.00 88.31 110 LEU A C 1
ATOM 874 O O . LEU A 1 110 ? 12.814 2.860 -53.479 1.00 88.31 110 LEU A O 1
ATOM 878 N N . LYS A 1 111 ? 14.836 1.999 -53.023 1.00 88.12 111 LYS A N 1
ATOM 879 C CA . LYS A 1 111 ? 15.265 1.951 -54.422 1.00 88.12 111 LYS A CA 1
ATOM 880 C C . LYS A 1 111 ? 14.585 0.781 -55.143 1.00 88.12 111 LYS A C 1
ATOM 882 O O . LYS A 1 111 ? 14.422 -0.285 -54.542 1.00 88.12 111 LYS A O 1
ATOM 887 N N . PRO A 1 112 ? 14.239 0.932 -56.436 1.00 89.62 112 PRO A N 1
ATOM 888 C CA . PRO A 1 112 ? 13.810 -0.192 -57.255 1.00 89.62 112 PRO A CA 1
ATOM 889 C C . PRO A 1 112 ? 14.853 -1.310 -57.215 1.00 89.62 112 PRO A C 1
ATOM 891 O O . PRO A 1 112 ? 16.059 -1.053 -57.167 1.00 89.62 112 PRO A O 1
ATOM 894 N N . SER A 1 113 ? 14.400 -2.561 -57.261 1.00 87.25 113 SER A N 1
ATOM 895 C CA . SER A 1 113 ? 15.295 -3.714 -57.351 1.00 87.25 113 SER A CA 1
ATOM 896 C C . SER A 1 113 ? 16.224 -3.563 -58.569 1.00 87.25 113 SER A C 1
ATOM 898 O O . SER A 1 113 ? 15.698 -3.383 -59.672 1.00 87.25 113 SER A O 1
ATOM 900 N N . PRO A 1 114 ? 17.559 -3.705 -58.425 1.00 82.50 114 PRO A N 1
ATOM 901 C CA . PRO A 1 114 ? 18.516 -3.464 -59.515 1.00 82.50 114 PRO A CA 1
ATOM 902 C C . PRO A 1 114 ? 18.243 -4.267 -60.792 1.00 82.50 114 PRO A C 1
ATOM 904 O O . PRO A 1 114 ? 18.605 -3.856 -61.886 1.00 82.50 114 PRO A O 1
ATOM 907 N N . PHE A 1 115 ? 17.599 -5.421 -60.632 1.00 83.69 115 PHE A N 1
ATOM 908 C CA . PHE A 1 115 ? 17.435 -6.447 -61.647 1.00 83.69 115 PHE A CA 1
ATOM 909 C C . PHE A 1 115 ? 15.973 -6.936 -61.715 1.00 83.69 115 PHE A C 1
ATOM 911 O O . PHE A 1 115 ? 15.692 -8.105 -61.960 1.00 83.69 115 PHE A O 1
ATOM 918 N N . GLY A 1 116 ? 15.007 -6.061 -61.416 1.00 84.06 116 GLY A N 1
ATOM 919 C CA . GLY A 1 116 ? 13.586 -6.428 -61.423 1.00 84.06 116 GLY A CA 1
ATOM 920 C C . GLY A 1 116 ? 13.287 -7.698 -60.610 1.00 84.06 116 GLY A C 1
ATOM 921 O O . GLY A 1 116 ? 13.828 -7.916 -59.525 1.00 84.06 116 GLY A O 1
ATOM 922 N N . SER A 1 117 ? 12.449 -8.570 -61.168 1.00 84.19 117 SER A N 1
ATOM 923 C CA . SER A 1 117 ? 11.986 -9.794 -60.508 1.00 84.19 117 SER A CA 1
ATOM 924 C C . SER A 1 117 ? 13.011 -10.933 -60.453 1.00 84.19 117 SER A C 1
ATOM 926 O O . SER A 1 117 ? 12.762 -11.908 -59.748 1.00 84.19 117 SER A O 1
ATOM 928 N N . ARG A 1 118 ? 14.127 -10.850 -61.201 1.00 73.00 118 ARG A N 1
ATOM 929 C CA . ARG A 1 118 ? 15.083 -11.961 -61.426 1.00 73.00 118 ARG A CA 1
ATOM 930 C C . ARG A 1 118 ? 14.400 -13.318 -61.668 1.00 73.00 118 ARG A C 1
ATOM 932 O O . ARG A 1 118 ? 14.877 -14.357 -61.218 1.00 73.00 118 ARG A O 1
ATOM 939 N N . LEU A 1 119 ? 13.254 -13.304 -62.346 1.00 77.50 119 LEU A N 1
ATOM 940 C CA . LEU A 1 119 ? 12.510 -14.513 -62.687 1.00 77.50 119 LEU A CA 1
ATOM 941 C C . LEU A 1 119 ? 13.150 -15.199 -63.897 1.00 77.50 119 LEU A C 1
ATOM 943 O O . LEU A 1 119 ? 13.618 -14.524 -64.811 1.00 77.50 119 LEU A O 1
ATOM 947 N N . PHE A 1 120 ? 13.096 -16.535 -63.908 1.00 68.94 120 PHE A N 1
ATOM 948 C CA . PHE A 1 120 ? 13.748 -17.445 -64.866 1.00 68.94 120 PHE A CA 1
ATOM 949 C C . PHE A 1 120 ? 13.681 -17.041 -66.353 1.00 68.94 120 PHE A C 1
ATOM 951 O O . PHE A 1 120 ? 14.578 -17.397 -67.108 1.00 68.94 120 PHE A O 1
ATOM 958 N N . PHE A 1 121 ? 12.644 -16.316 -66.784 1.00 69.94 121 PHE A N 1
ATOM 959 C CA . PHE A 1 121 ? 12.435 -15.908 -68.181 1.00 69.94 121 PHE A CA 1
ATOM 960 C C . PHE A 1 121 ? 13.340 -14.760 -68.658 1.00 69.94 121 PHE A C 1
ATOM 962 O O . PHE A 1 121 ? 13.446 -14.539 -69.861 1.00 69.94 121 PHE A O 1
ATOM 969 N N . TRP A 1 122 ? 13.974 -14.026 -67.741 1.00 60.53 122 TRP A N 1
ATOM 970 C CA . TRP A 1 122 ? 14.875 -12.918 -68.059 1.00 60.53 122 TRP A CA 1
ATOM 971 C C . TRP A 1 122 ? 16.304 -13.347 -67.707 1.00 60.53 122 TRP A C 1
ATOM 973 O O . TRP A 1 122 ? 16.712 -13.270 -66.548 1.00 60.53 122 TRP A O 1
ATOM 983 N N . SER A 1 123 ? 17.033 -13.879 -68.694 1.00 63.62 123 SER A N 1
ATOM 984 C CA . SER A 1 123 ? 18.444 -14.253 -68.551 1.00 63.62 123 SER A CA 1
ATOM 985 C C . SER A 1 123 ? 19.308 -12.993 -68.471 1.00 63.62 123 SER A C 1
ATOM 987 O O . SER A 1 123 ? 19.315 -12.199 -69.414 1.00 63.62 123 SER A O 1
ATOM 989 N N . TRP A 1 124 ? 19.981 -12.828 -67.334 1.00 59.00 124 TRP A N 1
ATOM 990 C CA . TRP A 1 124 ? 20.966 -11.782 -67.046 1.00 59.00 124 TRP A CA 1
ATOM 991 C C . TRP A 1 124 ? 22.267 -12.024 -67.799 1.00 59.00 124 TRP A C 1
ATOM 993 O O . TRP A 1 124 ? 22.672 -13.207 -67.869 1.00 59.00 124 TRP A O 1
#

InterPro domains:
  IPR016680 NADH dehydrogenase [ubiquinone] (complex I), alpha subcomplex, subunit 8 [PTHR13344] (11-72)

Secondary structure (DSSP, 8-state):
-PPPP-PPPHHHH--------HHHHHHHHHHHHHHSHHHHHHHHHHHHHH--TTTTHHHHHHHHHHHHHHHHS------------SSPPPS-TT-PPPPPPPPPP--S--PPPTTTT--TTS--

Organism: NCBI:txid1758121

Sequence (124 aa):
MPGSLQVPSLEELDVQEVTVSSAVLKAAAHHYGSQCDRPNKEFMLCRWEEKDPRKCLREGRQVNQCALEFFRCTTVEAQVTKVKTDRPMPENAYHSRPRPEPNPPIEGELKPSPFGSRLFFWSW

Foldseek 3Di:
DPDDDDDDDPVLVDADDDPDDPVVCVVCVVFLCFQLVALVVVLVCCCVQQVDVRVSSVSVNVSRVSSVVCVVDDDGDGDDDDYDDPDDGDPDNVPDDDDDDDDDDDDDDDDADPQHPPDPVDDD